Protein AF-A0A239ALA5-F1 (afdb_monomer_lite)

Sequence (152 aa):
MARGGRALLVRRDWDGPHDLEYAVDGVYATGFSVTTPGERWGRHPDALDSYTQGLRFDLMDSSWESDPDLTPGWMEYTAWEEARMESGRDYGEEDDALPPEGNDCMRLAYSGYDPPRATCITSALTLVGRVTGREFDREWMNGIHPRYVLPG

Secondary structure (DSSP, 8-state):
---S-EEEEEEE-SS-EEEEEEEETTEEEEEEESS-TT-EEES-TTTTHHHHTT----TT-GGGGG-TTSPTTHHHHHHHHHHHHHHTPPTT-TT-PPPTTHHHHHHHHHTT--HHHHHHHHHHHHHHHHHHT----HHHHTS-PPPPPPP-

Organism: NCBI:txid106412

pLDDT: mean 82.21, std 11.51, range [41.28, 94.56]

Foldseek 3Di:
DDQFDKDWDFDADPVGGFKIWIDHRNHTAKMAGLQGRVDMDHDHRCPLVVLLPPAARHLPDPCLVVPPPPDPCLVVLVVLVVVCVVVVHDPPDPPSDADVCNVVNVVCVVVVDDRSRVSSVVRSQSSVCVVVVHHDPPCVVPDDDDDDDDDD

Structure (mmCIF, N/CA/C/O backbone):
data_AF-A0A239ALA5-F1
#
_entry.id   AF-A0A239ALA5-F1
#
loop_
_atom_site.group_PDB
_atom_site.id
_atom_site.type_symbol
_atom_site.label_atom_id
_atom_site.label_alt_id
_atom_site.label_comp_id
_atom_site.label_asym_id
_atom_site.label_entity_id
_atom_site.label_seq_id
_atom_site.pdbx_PDB_ins_code
_atom_site.Cartn_x
_atom_site.Cartn_y
_atom_site.Cartn_z
_atom_site.occupancy
_atom_site.B_iso_or_equiv
_atom_site.auth_seq_id
_atom_site.auth_comp_id
_atom_site.auth_asym_id
_atom_site.auth_atom_id
_atom_site.pdbx_PDB_model_num
ATOM 1 N N . MET A 1 1 ? -10.503 -8.274 31.286 1.00 43.94 1 MET A N 1
ATOM 2 C CA . MET A 1 1 ? -11.052 -7.828 29.987 1.00 43.94 1 MET A CA 1
ATOM 3 C C . MET A 1 1 ? -10.654 -6.377 29.795 1.00 43.94 1 MET A C 1
ATOM 5 O O . MET A 1 1 ? -11.098 -5.548 30.578 1.00 43.94 1 MET A O 1
ATOM 9 N N . ALA A 1 2 ? -9.777 -6.075 28.840 1.00 41.28 2 ALA A N 1
ATOM 10 C CA . ALA A 1 2 ? -9.495 -4.689 28.479 1.00 41.28 2 ALA A CA 1
ATOM 11 C C . ALA A 1 2 ? -10.657 -4.188 27.606 1.00 41.28 2 ALA A C 1
ATOM 13 O O . ALA A 1 2 ? -10.783 -4.600 26.458 1.00 41.28 2 ALA A O 1
ATOM 14 N N . ARG A 1 3 ? -11.554 -3.380 28.179 1.00 48.91 3 ARG A N 1
ATOM 15 C CA . ARG A 1 3 ? -12.512 -2.566 27.417 1.00 48.91 3 ARG A CA 1
ATOM 16 C C . ARG A 1 3 ? -11.796 -1.259 27.059 1.00 48.91 3 ARG A C 1
ATOM 18 O O . ARG A 1 3 ? -11.245 -0.630 27.958 1.00 48.91 3 ARG A O 1
ATOM 25 N N . GLY A 1 4 ? -11.761 -0.897 25.781 1.00 60.22 4 GLY A N 1
ATOM 26 C CA . GLY A 1 4 ? -11.169 0.331 25.237 1.00 60.22 4 GLY A CA 1
ATOM 27 C C . GLY A 1 4 ? -10.145 0.135 24.109 1.00 60.22 4 GLY A C 1
ATOM 28 O O . GLY A 1 4 ? -9.512 1.106 23.700 1.00 60.22 4 GLY A O 1
ATOM 29 N N . GLY A 1 5 ? -9.918 -1.094 23.632 1.00 80.62 5 GLY A N 1
ATOM 30 C CA . GLY A 1 5 ? -8.838 -1.404 22.688 1.00 80.62 5 GLY A CA 1
ATOM 31 C C . GLY A 1 5 ? -9.279 -1.380 21.224 1.00 80.62 5 GLY A C 1
ATOM 32 O O . GLY A 1 5 ? -10.299 -1.969 20.877 1.00 80.62 5 GLY A O 1
ATOM 33 N N . ARG A 1 6 ? -8.477 -0.754 20.357 1.00 86.12 6 ARG A N 1
ATOM 34 C CA . ARG A 1 6 ? -8.560 -0.887 18.894 1.00 86.12 6 ARG A CA 1
ATOM 35 C C . ARG A 1 6 ? -7.415 -1.771 18.417 1.00 86.12 6 ARG A C 1
ATOM 37 O O . ARG A 1 6 ? -6.290 -1.594 18.881 1.00 86.12 6 ARG A O 1
ATOM 44 N N . ALA A 1 7 ? -7.689 -2.689 17.501 1.00 86.00 7 ALA A N 1
ATOM 45 C CA . ALA A 1 7 ? -6.674 -3.533 16.883 1.00 86.00 7 ALA A CA 1
ATOM 46 C C . ALA A 1 7 ? -6.818 -3.499 15.363 1.00 86.00 7 ALA A C 1
ATOM 48 O O . ALA A 1 7 ? -7.935 -3.517 14.847 1.00 86.00 7 ALA A O 1
ATOM 49 N N . LEU A 1 8 ? -5.679 -3.456 14.676 1.00 88.38 8 LEU A N 1
ATOM 50 C CA . LEU A 1 8 ? -5.575 -3.598 13.232 1.00 88.38 8 LEU A CA 1
ATOM 51 C C . LEU A 1 8 ? -4.645 -4.762 12.913 1.00 88.38 8 LEU A C 1
ATOM 53 O O . LEU A 1 8 ? -3.612 -4.928 13.562 1.00 88.38 8 LEU A O 1
ATOM 57 N N . LEU A 1 9 ? -5.009 -5.532 11.900 1.00 85.94 9 LEU A N 1
ATOM 58 C CA . LEU A 1 9 ? -4.190 -6.584 11.319 1.00 85.94 9 LEU A CA 1
ATOM 59 C C . LEU A 1 9 ? -4.027 -6.277 9.834 1.00 85.94 9 LEU A C 1
ATOM 61 O O . LEU A 1 9 ? -5.014 -6.006 9.159 1.00 85.94 9 LEU A O 1
ATOM 65 N N . VAL A 1 10 ? -2.795 -6.344 9.335 1.00 84.12 10 VAL A N 1
ATOM 66 C CA . VAL A 1 10 ? -2.513 -6.371 7.896 1.00 84.12 10 VAL A CA 1
ATOM 67 C C . VAL A 1 10 ? -1.979 -7.761 7.586 1.00 84.12 10 VAL A C 1
ATOM 69 O O . VAL A 1 10 ? -0.896 -8.126 8.050 1.00 84.12 10 VAL A O 1
ATOM 72 N N . ARG A 1 11 ? -2.752 -8.562 6.851 1.00 79.44 11 ARG A N 1
ATOM 73 C CA . ARG A 1 11 ? -2.341 -9.901 6.434 1.00 79.44 11 ARG A CA 1
ATOM 74 C C . ARG A 1 11 ? -1.582 -9.815 5.118 1.00 79.44 11 ARG A C 1
ATOM 76 O O . ARG A 1 11 ? -2.075 -9.281 4.127 1.00 79.44 11 ARG A O 1
ATOM 83 N N . ARG A 1 12 ? -0.394 -10.409 5.116 1.00 68.19 12 ARG A N 1
ATOM 84 C CA . ARG A 1 12 ? 0.363 -10.723 3.910 1.00 68.19 12 ARG A CA 1
ATOM 85 C C . ARG A 1 12 ? 0.539 -12.229 3.850 1.00 68.19 12 ARG A C 1
ATOM 87 O O . ARG A 1 12 ? 0.993 -12.825 4.825 1.00 68.19 12 ARG A O 1
ATOM 94 N N . ASP A 1 13 ? 0.177 -12.822 2.731 1.00 65.81 13 ASP A N 1
ATOM 95 C CA . ASP A 1 13 ? 0.463 -14.214 2.422 1.00 65.81 13 ASP A CA 1
ATOM 96 C C . ASP A 1 13 ? 1.406 -14.288 1.209 1.00 65.81 13 ASP A C 1
ATOM 98 O O . ASP A 1 13 ? 2.024 -13.293 0.813 1.00 65.81 13 ASP A O 1
ATOM 102 N N . TRP A 1 14 ? 1.626 -15.503 0.715 1.00 55.31 14 TRP A N 1
ATOM 103 C CA . TRP A 1 14 ? 2.572 -15.783 -0.361 1.00 55.31 14 TRP A CA 1
ATOM 104 C C . TRP A 1 14 ? 2.124 -15.233 -1.727 1.00 55.31 14 TRP A C 1
ATOM 106 O O . TRP A 1 14 ? 2.992 -14.951 -2.552 1.00 55.31 14 TRP A O 1
ATOM 116 N N . ASP A 1 15 ? 0.819 -15.011 -1.930 1.00 60.25 15 ASP A N 1
ATOM 117 C CA . ASP A 1 15 ? 0.244 -14.474 -3.171 1.00 60.25 15 ASP A CA 1
ATOM 118 C C . ASP A 1 15 ? 0.153 -12.936 -3.149 1.00 60.25 15 ASP A C 1
ATOM 120 O O . ASP A 1 15 ? 0.136 -12.285 -4.200 1.00 60.25 15 ASP A O 1
ATOM 124 N N . GLY A 1 16 ? 0.194 -12.319 -1.963 1.00 59.53 16 GLY A N 1
ATOM 125 C CA . GLY A 1 16 ? 0.291 -10.870 -1.832 1.00 59.53 16 GLY A CA 1
ATOM 126 C C . GLY A 1 16 ? -0.162 -10.325 -0.478 1.00 59.53 16 GLY A C 1
ATOM 127 O O . GLY A 1 16 ? -0.399 -11.057 0.482 1.00 59.53 16 GLY A O 1
ATOM 128 N N . PRO A 1 17 ? -0.233 -8.995 -0.331 1.00 61.50 17 PRO A N 1
ATOM 129 C CA . PRO A 1 17 ? -0.957 -8.381 0.773 1.00 61.50 17 PRO A CA 1
ATOM 130 C C . PRO A 1 17 ? -2.462 -8.543 0.503 1.00 61.50 17 PRO A C 1
ATOM 132 O O . PRO A 1 17 ? -2.954 -8.073 -0.520 1.00 61.50 17 PRO A O 1
ATOM 135 N N . HIS A 1 18 ? -3.182 -9.234 1.387 1.00 71.56 18 HIS A N 1
ATOM 136 C CA . HIS A 1 18 ? -4.591 -9.557 1.147 1.00 71.56 18 HIS A CA 1
ATOM 137 C C . HIS A 1 18 ? -5.515 -8.647 1.935 1.00 71.56 18 HIS A C 1
ATOM 139 O O . HIS A 1 18 ? -6.202 -7.835 1.328 1.00 71.56 18 HIS A O 1
ATOM 145 N N . ASP A 1 19 ? -5.483 -8.704 3.265 1.00 86.56 19 ASP A N 1
ATOM 146 C CA . ASP A 1 19 ? -6.595 -8.187 4.061 1.00 86.56 19 ASP A CA 1
ATOM 147 C C . ASP A 1 19 ? -6.119 -7.209 5.134 1.00 86.56 19 ASP A C 1
ATOM 149 O O . ASP A 1 19 ? -5.143 -7.467 5.847 1.00 86.56 19 ASP A O 1
ATOM 153 N N . LEU A 1 20 ? -6.840 -6.100 5.279 1.00 88.81 20 LEU A N 1
ATOM 154 C CA . LEU A 1 20 ? -6.773 -5.238 6.449 1.00 88.81 20 LEU A CA 1
ATOM 155 C C . LEU A 1 20 ? -8.015 -5.480 7.294 1.00 88.81 20 LEU A C 1
ATOM 157 O O . LEU A 1 20 ? -9.128 -5.285 6.820 1.00 88.81 20 LEU A O 1
ATOM 161 N N . GLU A 1 21 ? -7.829 -5.878 8.548 1.00 92.25 21 GLU A N 1
ATOM 162 C CA . GLU A 1 21 ? -8.912 -6.175 9.485 1.00 92.25 21 GLU A CA 1
ATOM 163 C C . GLU A 1 21 ? -8.857 -5.249 10.696 1.00 92.25 21 GLU A C 1
ATOM 165 O O . GLU A 1 21 ? -7.782 -4.927 11.204 1.00 92.25 21 GLU A O 1
ATOM 170 N N . TYR A 1 22 ? -10.026 -4.854 11.194 1.00 92.31 22 TYR A N 1
ATOM 171 C CA . TYR A 1 22 ? -10.199 -3.918 12.294 1.00 92.31 22 TYR A CA 1
ATOM 172 C C . TYR A 1 22 ? -11.152 -4.467 13.352 1.00 92.31 22 TYR A C 1
ATOM 174 O O . TYR A 1 22 ? -12.280 -4.874 13.059 1.00 92.31 22 TYR A O 1
ATOM 182 N N . ALA A 1 23 ? -10.713 -4.422 14.608 1.00 92.06 23 ALA A N 1
ATOM 183 C CA . ALA A 1 23 ? -11.508 -4.805 15.765 1.00 92.06 23 ALA A CA 1
ATOM 184 C C . ALA A 1 23 ? -11.560 -3.685 16.810 1.00 92.06 23 ALA A C 1
ATOM 186 O O . ALA A 1 23 ? -10.569 -2.994 17.064 1.00 92.06 23 ALA A O 1
ATOM 187 N N . VAL A 1 24 ? -12.716 -3.547 17.458 1.00 90.06 24 VAL A N 1
ATOM 188 C CA . VAL A 1 24 ? -12.971 -2.593 18.546 1.00 90.06 24 VAL A CA 1
ATOM 189 C C . VAL A 1 24 ? -13.497 -3.365 19.743 1.00 90.06 24 VAL A C 1
ATOM 191 O O . VAL A 1 24 ? -14.426 -4.159 19.614 1.00 90.06 24 VAL A O 1
ATOM 194 N N . ASP A 1 25 ? -12.883 -3.172 20.908 1.00 88.50 25 ASP A N 1
ATOM 195 C CA . ASP A 1 25 ? -13.259 -3.843 22.158 1.00 88.50 25 ASP A CA 1
ATOM 196 C C . ASP A 1 25 ? -13.290 -5.378 22.049 1.00 88.50 25 ASP A C 1
ATOM 198 O O . ASP A 1 25 ? -14.112 -6.057 22.664 1.00 88.50 25 ASP A O 1
ATOM 202 N N . GLY A 1 26 ? -12.368 -5.930 21.251 1.00 85.00 26 GLY A N 1
ATOM 203 C CA . GLY A 1 26 ? -12.261 -7.367 20.987 1.00 85.00 26 GLY A CA 1
ATOM 204 C C . GLY A 1 26 ? -13.314 -7.910 20.018 1.00 85.00 26 GLY A C 1
ATOM 205 O O . GLY A 1 26 ? -13.402 -9.122 19.838 1.00 85.00 26 GLY A O 1
ATOM 206 N N . VAL A 1 27 ? -14.108 -7.039 19.392 1.00 89.00 27 VAL A N 1
ATOM 207 C CA . VAL A 1 27 ? -15.125 -7.407 18.407 1.00 89.00 27 VAL A CA 1
ATOM 208 C C . VAL A 1 27 ? -14.653 -7.012 17.016 1.00 89.00 27 VAL A C 1
ATOM 210 O O . VAL A 1 27 ? -14.341 -5.850 16.765 1.00 89.00 27 VAL A O 1
ATOM 213 N N . TYR A 1 28 ? -14.640 -7.985 16.108 1.00 91.44 28 TYR A N 1
ATOM 214 C CA . TYR A 1 28 ? -14.395 -7.760 14.687 1.00 91.44 28 TYR A CA 1
ATOM 215 C C . TYR A 1 28 ? -15.428 -6.779 14.106 1.00 91.44 28 TYR A C 1
ATOM 217 O O . TYR A 1 28 ? -16.633 -7.054 14.128 1.00 91.44 28 TYR A O 1
ATOM 225 N N . ALA A 1 29 ? -14.960 -5.629 13.620 1.00 93.25 29 ALA A N 1
ATOM 226 C CA . ALA A 1 29 ? -15.797 -4.538 13.133 1.00 93.25 29 ALA A CA 1
ATOM 227 C C . ALA A 1 29 ? -15.873 -4.527 11.603 1.00 93.25 29 ALA A C 1
ATOM 229 O O . ALA A 1 29 ? -16.976 -4.592 11.056 1.00 93.25 29 ALA A O 1
ATOM 230 N N . THR A 1 30 ? -14.722 -4.477 10.927 1.00 94.56 30 THR A N 1
ATOM 231 C CA . THR A 1 30 ? -14.632 -4.423 9.462 1.00 94.56 30 THR A CA 1
ATOM 232 C C . THR A 1 30 ? -13.315 -4.982 8.951 1.00 94.56 30 THR A C 1
ATOM 234 O O . THR A 1 30 ? -12.344 -5.068 9.701 1.00 94.56 30 THR A O 1
ATOM 237 N N . GLY A 1 31 ? -13.284 -5.302 7.668 1.00 91.81 31 GLY A N 1
ATOM 238 C CA . GLY A 1 31 ? -12.087 -5.624 6.927 1.00 91.81 31 GLY A CA 1
ATOM 239 C C . GLY A 1 31 ? -12.315 -5.433 5.437 1.00 91.81 31 GLY A C 1
ATOM 240 O O . GLY A 1 31 ? -13.460 -5.411 4.973 1.00 91.81 31 GLY A O 1
ATOM 241 N N . PHE A 1 32 ? -11.228 -5.215 4.710 1.00 90.75 32 PHE A N 1
ATOM 242 C CA . PHE A 1 32 ? -11.248 -5.042 3.263 1.00 90.75 32 PHE A CA 1
ATOM 243 C C . PHE A 1 32 ? -9.933 -5.498 2.639 1.00 90.75 32 PHE A C 1
ATOM 245 O O . PHE A 1 32 ? -8.899 -5.547 3.317 1.00 90.75 32 PHE A O 1
ATOM 252 N N . SER A 1 33 ? -9.972 -5.807 1.343 1.00 87.38 33 SER A N 1
ATOM 253 C CA . SER A 1 33 ? -8.759 -6.166 0.623 1.00 87.38 33 SER A CA 1
ATOM 254 C C . SER A 1 33 ? -7.907 -4.928 0.348 1.00 87.38 33 SER A C 1
ATOM 256 O O . SER A 1 33 ? -8.384 -3.955 -0.236 1.00 87.38 33 SER A O 1
ATOM 258 N N . VAL A 1 34 ? -6.628 -4.960 0.725 1.00 85.38 34 VAL A N 1
ATOM 259 C CA . VAL A 1 34 ? -5.707 -3.823 0.523 1.00 85.38 34 VAL A CA 1
ATOM 260 C C . VAL A 1 34 ? -5.319 -3.598 -0.937 1.00 85.38 34 VAL A C 1
ATOM 262 O O . VAL A 1 34 ? -4.641 -2.619 -1.220 1.00 85.38 34 VAL A O 1
ATOM 265 N N . THR A 1 35 ? -5.739 -4.491 -1.830 1.00 83.88 35 THR A N 1
ATOM 266 C CA . THR A 1 35 ? -5.538 -4.425 -3.283 1.00 83.88 35 THR A CA 1
ATOM 267 C C . THR A 1 35 ? -6.851 -4.280 -4.060 1.00 83.88 35 THR A C 1
ATOM 269 O O . THR A 1 35 ? -6.827 -3.955 -5.245 1.00 83.88 35 THR A O 1
ATOM 272 N N . THR A 1 36 ? -7.994 -4.525 -3.400 1.00 81.19 36 THR A N 1
ATOM 273 C CA . THR A 1 36 ? -9.353 -4.431 -3.961 1.00 81.19 36 THR A CA 1
ATOM 274 C C . THR A 1 36 ? -10.315 -3.838 -2.911 1.00 81.19 36 THR A C 1
ATOM 276 O O . THR A 1 36 ? -11.128 -4.547 -2.315 1.00 81.19 36 THR A O 1
ATOM 279 N N . PRO A 1 37 ? -10.266 -2.519 -2.640 1.00 74.75 37 PRO A N 1
ATOM 280 C CA . PRO A 1 37 ? -10.924 -1.900 -1.479 1.00 74.75 37 PRO A CA 1
ATOM 281 C C . PRO A 1 37 ? -12.457 -1.847 -1.569 1.00 74.75 37 PRO A C 1
ATOM 283 O O . PRO A 1 37 ? -13.125 -1.504 -0.586 1.00 74.75 37 PRO A O 1
ATOM 286 N N . GLY A 1 38 ? -13.014 -2.146 -2.747 1.00 80.31 38 GLY A N 1
ATOM 287 C CA . GLY A 1 38 ? -14.453 -2.296 -2.958 1.00 80.31 38 GLY A CA 1
ATOM 288 C C . GLY A 1 38 ? -15.027 -3.549 -2.291 1.00 80.31 38 GLY A C 1
ATOM 289 O O . GLY A 1 38 ? -16.210 -3.575 -1.956 1.00 80.31 38 GLY A O 1
ATOM 290 N N . GLU A 1 39 ? -14.196 -4.562 -2.037 1.00 83.50 39 GLU A N 1
ATOM 291 C CA . GLU A 1 39 ? -14.593 -5.769 -1.319 1.00 83.50 39 GLU A CA 1
ATOM 292 C C . GLU A 1 39 ? -14.415 -5.562 0.186 1.00 83.50 39 GLU A C 1
ATOM 294 O O . GLU A 1 39 ? -13.297 -5.504 0.701 1.00 83.50 39 GLU A O 1
ATOM 299 N N . ARG A 1 40 ? -15.540 -5.426 0.900 1.00 89.81 40 ARG A N 1
ATOM 300 C CA . ARG A 1 40 ? -15.575 -5.157 2.344 1.00 89.81 40 ARG A CA 1
ATOM 301 C C . ARG A 1 40 ? -16.464 -6.139 3.082 1.00 89.81 40 ARG A C 1
ATOM 303 O O . ARG A 1 40 ? -17.512 -6.542 2.579 1.00 89.81 40 ARG A O 1
ATOM 310 N N . TRP A 1 41 ? -16.087 -6.474 4.309 1.00 91.44 41 TRP A N 1
ATOM 311 C CA . TRP A 1 41 ? -16.833 -7.408 5.146 1.00 91.44 41 TRP A CA 1
ATOM 312 C C . TRP A 1 41 ? -16.804 -7.017 6.624 1.00 91.44 41 TRP A C 1
ATOM 314 O O . TRP A 1 41 ? -15.908 -6.326 7.095 1.00 91.44 41 TRP A O 1
ATOM 324 N N . GLY A 1 42 ? -17.788 -7.497 7.386 1.00 92.56 42 GLY A N 1
ATOM 325 C CA . GLY A 1 42 ? -17.934 -7.220 8.817 1.00 92.56 42 GLY A CA 1
ATOM 326 C C . GLY A 1 42 ? -19.229 -6.505 9.172 1.00 92.56 42 GLY A C 1
ATOM 327 O O . GLY A 1 42 ? -20.111 -6.321 8.339 1.00 92.56 42 GLY A O 1
ATOM 328 N N . ARG A 1 43 ? -19.372 -6.161 10.455 1.00 92.00 43 ARG A N 1
ATOM 329 C CA . ARG A 1 43 ? -20.601 -5.560 11.001 1.00 92.00 43 ARG A CA 1
ATOM 330 C C . ARG A 1 43 ? -20.720 -4.066 10.703 1.00 92.00 43 ARG A C 1
ATOM 332 O O . ARG A 1 43 ? -21.833 -3.552 10.697 1.00 92.00 43 ARG A O 1
ATOM 339 N N . HIS A 1 44 ? -19.593 -3.396 10.479 1.00 93.88 44 HIS A N 1
ATOM 340 C CA . HIS A 1 44 ? -19.505 -1.957 10.230 1.00 93.88 44 HIS A CA 1
ATOM 341 C C . HIS A 1 44 ? -18.553 -1.682 9.053 1.00 93.88 44 HIS A C 1
ATOM 343 O O . HIS A 1 44 ? -17.448 -1.193 9.281 1.00 93.88 44 HIS A O 1
ATOM 349 N N . PRO A 1 45 ? -18.923 -2.048 7.808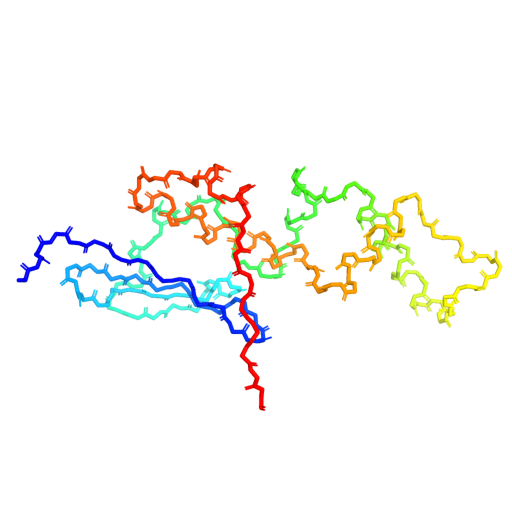 1.00 92.50 45 PRO A N 1
ATOM 350 C CA . PRO A 1 45 ? -18.029 -2.014 6.638 1.00 92.50 45 PRO A CA 1
ATOM 351 C C . PRO A 1 45 ? -17.395 -0.636 6.351 1.00 92.50 45 PRO A C 1
ATOM 353 O O . PRO A 1 45 ? -16.321 -0.551 5.756 1.00 92.50 45 PRO A O 1
ATOM 356 N N . ASP A 1 46 ? -18.035 0.428 6.820 1.00 92.69 46 ASP A N 1
ATOM 357 C CA . ASP A 1 46 ? -17.683 1.845 6.704 1.00 92.69 46 ASP A CA 1
ATOM 358 C C . ASP A 1 46 ? -16.818 2.379 7.865 1.00 92.69 46 ASP A C 1
ATOM 360 O O . ASP A 1 46 ? -16.377 3.528 7.847 1.00 92.69 46 ASP A O 1
ATOM 364 N N . ALA A 1 47 ? -16.520 1.562 8.882 1.00 92.94 47 ALA A N 1
ATOM 365 C CA . ALA A 1 47 ? -15.845 2.008 10.108 1.00 92.94 47 ALA A CA 1
ATOM 366 C C . ALA A 1 47 ? -14.442 2.614 9.896 1.00 92.94 47 ALA A C 1
ATOM 368 O O . ALA A 1 47 ? -13.918 3.268 10.801 1.00 92.94 47 ALA A O 1
ATOM 369 N N . LEU A 1 48 ? -13.826 2.388 8.732 1.00 92.44 48 LEU A N 1
ATOM 370 C CA . LEU A 1 48 ? -12.505 2.912 8.381 1.00 92.44 48 LEU A CA 1
ATOM 371 C C . LEU A 1 48 ? -12.537 4.069 7.372 1.00 92.44 48 LEU A C 1
ATOM 373 O O . LEU A 1 48 ? -11.480 4.625 7.082 1.00 92.44 48 LEU A O 1
ATOM 377 N N . ASP A 1 49 ? -13.702 4.486 6.872 1.00 92.62 49 ASP A N 1
ATOM 378 C CA . ASP A 1 49 ? -13.796 5.413 5.734 1.00 92.62 49 ASP A CA 1
ATOM 379 C C . ASP A 1 49 ? -13.095 6.748 5.992 1.00 92.62 49 ASP A C 1
ATOM 381 O O . ASP A 1 49 ? -12.290 7.208 5.177 1.00 92.62 49 ASP A O 1
ATOM 385 N N . SER A 1 50 ? -13.299 7.323 7.179 1.00 92.12 50 SER A N 1
ATOM 386 C CA . SER A 1 50 ? -12.638 8.567 7.592 1.00 92.12 50 SER A CA 1
ATOM 387 C C . SER A 1 50 ? -11.111 8.447 7.644 1.00 92.12 50 SER A C 1
ATOM 389 O O . SER A 1 50 ? -10.404 9.420 7.391 1.00 92.12 50 SER A O 1
ATOM 391 N N . TYR A 1 51 ? -10.586 7.252 7.924 1.00 91.38 51 TYR A N 1
ATOM 392 C CA . TYR A 1 51 ? -9.151 6.978 7.952 1.00 91.38 51 TYR A CA 1
ATOM 393 C C . TYR A 1 51 ? -8.579 6.685 6.562 1.00 91.38 51 TYR A C 1
ATOM 395 O O . TYR A 1 51 ? -7.384 6.892 6.353 1.00 91.38 51 TYR A O 1
ATOM 403 N N . THR A 1 52 ? -9.409 6.256 5.607 1.00 91.69 52 THR A N 1
ATOM 404 C CA . THR A 1 52 ? -8.994 5.927 4.230 1.00 91.69 52 THR A CA 1
ATOM 405 C C . THR A 1 52 ? -8.878 7.129 3.296 1.00 91.69 52 THR A C 1
ATOM 407 O O . THR A 1 52 ? -8.351 6.995 2.196 1.00 91.69 52 THR A O 1
ATOM 410 N N . GLN A 1 53 ? -9.326 8.317 3.705 1.00 90.88 53 GLN A N 1
ATOM 411 C CA . GLN A 1 53 ? -9.362 9.481 2.819 1.00 90.88 53 GLN A CA 1
ATOM 412 C C . GLN A 1 53 ? -7.976 9.817 2.231 1.00 90.88 53 GLN A C 1
ATOM 414 O O . GLN A 1 53 ? -7.016 10.066 2.968 1.00 90.88 53 GLN A O 1
ATOM 419 N N . GLY A 1 54 ? -7.880 9.835 0.899 1.00 89.06 54 GLY A N 1
ATOM 420 C CA . GLY A 1 54 ? -6.642 10.123 0.164 1.00 89.06 54 GLY A CA 1
ATOM 421 C C . GLY A 1 54 ? -5.612 8.986 0.146 1.00 89.06 54 GLY A C 1
ATOM 422 O O . GLY A 1 54 ? -4.491 9.214 -0.294 1.00 89.06 54 GLY A O 1
ATOM 423 N N . LEU A 1 55 ? -5.963 7.794 0.636 1.00 90.56 55 LEU A N 1
ATOM 424 C CA . LEU A 1 55 ? -5.137 6.590 0.535 1.00 90.56 55 LEU A CA 1
ATOM 425 C C . LEU A 1 55 ? -5.499 5.790 -0.722 1.00 90.56 55 LEU A C 1
ATOM 427 O O . LEU A 1 55 ? -6.620 5.887 -1.223 1.00 90.56 55 LEU A O 1
ATOM 431 N N . ARG A 1 56 ? -4.549 4.996 -1.216 1.00 89.69 56 ARG A N 1
ATOM 432 C CA . ARG A 1 56 ? -4.633 4.259 -2.483 1.00 89.69 56 ARG A CA 1
ATOM 433 C C . ARG A 1 56 ? -4.526 2.763 -2.212 1.00 89.69 56 ARG A C 1
ATOM 435 O O . ARG A 1 56 ? -3.523 2.312 -1.672 1.00 89.69 56 ARG A O 1
ATOM 442 N N . PHE A 1 57 ? -5.565 2.016 -2.559 1.00 87.88 57 PHE A N 1
ATOM 443 C CA . PHE A 1 57 ? -5.663 0.575 -2.296 1.00 87.88 57 PHE A CA 1
ATOM 444 C C . PHE A 1 57 ? -6.027 -0.234 -3.544 1.00 87.88 57 PHE A C 1
ATOM 446 O O . PHE A 1 57 ? -6.166 -1.444 -3.459 1.00 87.88 57 PHE A O 1
ATOM 453 N N . ASP A 1 58 ? -6.251 0.419 -4.681 1.00 86.06 58 ASP A N 1
ATOM 454 C CA . ASP A 1 58 ? -6.647 -0.248 -5.918 1.00 86.06 58 ASP A CA 1
ATOM 455 C C . ASP A 1 58 ? -5.399 -0.546 -6.755 1.00 86.06 58 ASP A C 1
ATOM 457 O O . ASP A 1 58 ? -4.676 0.375 -7.130 1.00 86.06 58 ASP A O 1
ATOM 461 N N . LEU A 1 59 ? -5.136 -1.824 -7.046 1.00 83.38 59 LEU A N 1
ATOM 462 C CA . LEU A 1 59 ? -4.012 -2.221 -7.905 1.00 83.38 59 LEU A CA 1
ATOM 463 C C . LEU A 1 59 ? -4.144 -1.716 -9.343 1.00 83.38 59 LEU A C 1
ATOM 465 O O . LEU A 1 59 ? -3.140 -1.625 -10.043 1.00 83.38 59 LEU A O 1
ATOM 469 N N . MET A 1 60 ? -5.365 -1.423 -9.790 1.00 84.00 60 MET A N 1
ATOM 470 C CA . MET A 1 60 ? -5.630 -0.918 -11.136 1.00 84.00 60 MET A CA 1
ATOM 471 C C . MET A 1 60 ? -5.473 0.604 -11.226 1.00 84.00 60 MET A C 1
ATOM 473 O O . MET A 1 60 ? -5.558 1.164 -12.318 1.00 84.00 60 MET A O 1
ATOM 477 N N . ASP A 1 61 ? -5.261 1.287 -10.098 1.00 84.19 61 ASP A N 1
ATOM 478 C CA . ASP A 1 61 ? -5.029 2.726 -10.071 1.00 84.19 61 ASP A CA 1
ATOM 479 C C . ASP A 1 61 ? -3.606 3.040 -10.542 1.00 84.19 61 ASP A C 1
ATOM 481 O O . ASP A 1 61 ? -2.641 2.701 -9.866 1.00 84.19 61 ASP A O 1
ATOM 485 N N . SER A 1 62 ? -3.466 3.739 -11.670 1.00 86.44 62 SER A N 1
ATOM 486 C CA . SER A 1 62 ? -2.172 4.164 -12.221 1.00 86.44 62 SER A CA 1
ATOM 487 C C . SER A 1 62 ? -1.535 5.346 -11.483 1.00 86.44 62 SER A C 1
ATOM 489 O O . SER A 1 62 ? -0.457 5.811 -11.843 1.00 86.44 62 SER A O 1
ATOM 491 N N . SER A 1 63 ? -2.153 5.858 -10.417 1.00 84.12 63 SER A N 1
ATOM 492 C CA . SER A 1 63 ? -1.616 6.993 -9.666 1.00 84.12 63 SER A CA 1
ATOM 493 C C . SER A 1 63 ? -0.268 6.713 -8.980 1.00 84.12 63 SER A C 1
ATOM 495 O O . SER A 1 63 ? 0.407 7.663 -8.571 1.00 84.12 63 SER A O 1
ATOM 497 N N . TRP A 1 64 ? 0.157 5.447 -8.869 1.00 86.56 64 TRP A N 1
ATOM 498 C CA . TRP A 1 64 ? 1.513 5.065 -8.444 1.00 86.56 64 TRP A CA 1
ATOM 499 C C . TRP A 1 64 ? 2.605 5.583 -9.393 1.00 86.56 64 TRP A C 1
ATOM 501 O O . TRP A 1 64 ? 3.727 5.805 -8.952 1.00 86.56 64 TRP A O 1
ATOM 511 N N . GLU A 1 65 ? 2.297 5.845 -10.668 1.00 89.00 65 GLU A N 1
ATOM 512 C CA . GLU A 1 65 ? 3.262 6.401 -11.632 1.00 89.00 65 GLU A CA 1
ATOM 513 C C . GLU A 1 65 ? 3.755 7.794 -11.211 1.00 89.00 65 GLU A C 1
ATOM 515 O O . GLU A 1 65 ? 4.841 8.229 -11.587 1.00 89.00 65 GLU A O 1
ATOM 520 N N . SER A 1 66 ? 2.952 8.499 -10.407 1.00 85.25 66 SER A N 1
ATOM 521 C CA . SER A 1 66 ? 3.286 9.803 -9.840 1.00 85.25 66 SER A CA 1
ATOM 522 C C . SER A 1 66 ? 3.777 9.722 -8.388 1.00 85.25 66 SER A C 1
ATOM 524 O O . SER A 1 66 ? 3.747 10.741 -7.692 1.00 85.25 66 SER A O 1
ATOM 526 N N . ASP A 1 67 ? 4.103 8.533 -7.876 1.00 82.88 67 ASP A N 1
ATOM 527 C CA . ASP A 1 67 ? 4.580 8.355 -6.503 1.00 82.88 67 ASP A CA 1
ATOM 528 C C . ASP A 1 67 ? 5.963 9.024 -6.348 1.00 82.88 67 ASP A C 1
ATOM 530 O O . ASP A 1 67 ? 6.883 8.706 -7.104 1.00 82.88 67 ASP A O 1
ATOM 534 N N . PRO A 1 68 ? 6.139 9.979 -5.412 1.00 80.62 68 PRO A N 1
ATOM 535 C CA . PRO A 1 68 ? 7.425 10.648 -5.215 1.00 80.62 68 PRO A CA 1
ATOM 536 C C . PRO A 1 68 ? 8.535 9.705 -4.732 1.00 80.62 68 PRO A C 1
ATOM 538 O O . PRO A 1 68 ? 9.707 10.041 -4.895 1.00 80.62 68 PRO A O 1
ATOM 541 N N . ASP A 1 69 ? 8.178 8.555 -4.156 1.00 80.06 69 ASP A N 1
ATOM 542 C CA . ASP A 1 69 ? 9.122 7.533 -3.704 1.00 80.06 69 ASP A CA 1
ATOM 543 C C . ASP A 1 69 ? 9.393 6.473 -4.793 1.00 80.06 69 ASP A C 1
ATOM 545 O O . ASP A 1 69 ? 10.131 5.510 -4.554 1.00 80.06 69 ASP A O 1
ATOM 549 N N . LEU A 1 70 ? 8.823 6.630 -5.998 1.00 86.12 70 LEU A N 1
ATOM 550 C CA . LEU A 1 70 ? 9.116 5.760 -7.133 1.00 86.12 70 LEU A CA 1
ATOM 551 C C . LEU A 1 70 ? 10.606 5.843 -7.482 1.00 86.12 70 LEU A C 1
ATOM 553 O O . LEU A 1 70 ? 11.207 6.919 -7.519 1.00 86.12 70 LEU A O 1
ATOM 557 N N . THR A 1 71 ? 11.210 4.686 -7.758 1.00 86.38 71 THR A N 1
ATOM 558 C CA . THR A 1 71 ? 12.634 4.629 -8.106 1.00 86.38 71 THR A CA 1
ATOM 559 C C . THR A 1 71 ? 12.894 5.476 -9.361 1.00 86.38 71 THR A C 1
ATOM 561 O O . THR A 1 71 ? 12.188 5.301 -10.361 1.00 86.38 71 THR A O 1
ATOM 564 N N . PRO A 1 72 ? 13.889 6.384 -9.349 1.00 87.19 72 PRO A N 1
ATOM 565 C CA . PRO A 1 72 ? 14.272 7.126 -10.545 1.00 87.19 72 PRO A CA 1
ATOM 566 C C . PRO A 1 72 ? 14.567 6.171 -11.706 1.00 87.19 72 PRO A C 1
ATOM 568 O O . PRO A 1 72 ? 15.212 5.145 -11.511 1.00 87.19 72 PRO A O 1
ATOM 571 N N . GLY A 1 73 ? 14.058 6.482 -12.897 1.00 89.56 73 GLY A N 1
ATOM 572 C CA . GLY A 1 73 ? 14.220 5.624 -14.075 1.00 89.56 73 GLY A CA 1
ATOM 573 C C . GLY A 1 73 ? 13.237 4.449 -14.162 1.00 89.56 73 GLY A C 1
ATOM 574 O O . GLY A 1 73 ? 13.196 3.797 -15.199 1.00 89.56 73 GLY A O 1
ATOM 575 N N . TRP A 1 74 ? 12.378 4.197 -13.161 1.00 92.56 74 TRP A N 1
ATOM 576 C CA . TRP A 1 74 ? 11.424 3.073 -13.212 1.00 92.56 74 TRP A CA 1
ATOM 577 C C . TRP A 1 74 ? 10.451 3.155 -14.396 1.00 92.56 74 TRP A C 1
ATOM 579 O O . TRP A 1 74 ? 10.196 2.157 -15.069 1.00 92.56 74 TRP A O 1
ATOM 589 N N . MET A 1 75 ? 9.930 4.351 -14.686 1.00 93.19 75 MET A N 1
ATOM 590 C CA . MET A 1 75 ? 9.037 4.559 -15.834 1.00 93.19 75 MET A CA 1
ATOM 591 C C . MET A 1 75 ? 9.763 4.363 -17.168 1.00 93.19 75 MET A C 1
ATOM 593 O O . MET A 1 75 ? 9.196 3.807 -18.103 1.00 93.19 75 MET A O 1
ATOM 597 N N . GLU A 1 76 ? 11.031 4.775 -17.247 1.00 92.62 76 GLU A N 1
ATOM 598 C CA . GLU A 1 76 ? 11.867 4.562 -18.431 1.00 92.62 76 GLU A CA 1
ATOM 599 C C . GLU A 1 76 ? 12.186 3.073 -18.620 1.00 92.62 76 GLU A C 1
ATOM 601 O O . GLU A 1 76 ? 12.058 2.554 -19.726 1.00 92.62 76 GLU A O 1
ATOM 606 N N . TYR A 1 77 ? 12.508 2.363 -17.534 1.00 91.62 77 TYR A N 1
ATOM 607 C CA . TYR A 1 77 ? 12.677 0.910 -17.521 1.00 91.62 77 TYR A CA 1
ATOM 608 C C . TYR A 1 77 ? 11.409 0.176 -17.967 1.00 91.62 77 TYR A C 1
ATOM 610 O O . TYR A 1 77 ? 11.503 -0.728 -18.789 1.00 91.62 77 TYR A O 1
ATOM 618 N N . THR A 1 78 ? 10.235 0.580 -17.473 1.00 91.00 78 THR A N 1
ATOM 619 C CA . THR A 1 78 ? 8.949 -0.039 -17.842 1.00 91.00 78 THR A CA 1
ATOM 620 C C . THR A 1 78 ? 8.680 0.129 -19.338 1.00 91.00 78 THR A C 1
ATOM 622 O O . THR A 1 78 ? 8.430 -0.849 -20.034 1.00 91.00 78 THR A O 1
ATOM 625 N N . ALA A 1 79 ? 8.832 1.351 -19.862 1.00 91.94 79 ALA A N 1
ATOM 626 C CA . ALA A 1 79 ? 8.664 1.620 -21.289 1.00 91.94 79 ALA A CA 1
ATOM 627 C C . ALA A 1 79 ? 9.676 0.848 -22.158 1.00 91.94 79 ALA A C 1
ATOM 629 O O . ALA A 1 79 ? 9.335 0.360 -23.236 1.00 91.94 79 ALA A O 1
ATOM 630 N N . TRP A 1 80 ? 10.922 0.719 -21.690 1.00 91.38 80 TRP A N 1
ATOM 631 C CA . TRP A 1 80 ? 11.948 -0.087 -22.350 1.00 91.38 80 TRP A CA 1
ATOM 632 C C . TRP A 1 80 ? 11.586 -1.579 -22.356 1.00 91.38 80 TRP A C 1
ATOM 634 O O . TRP A 1 80 ? 11.692 -2.232 -23.393 1.00 91.38 80 TRP A O 1
ATOM 644 N N . GLU A 1 81 ? 11.121 -2.117 -21.228 1.00 89.88 81 GLU A N 1
ATOM 645 C CA . GLU A 1 81 ? 10.753 -3.526 -21.092 1.00 89.88 81 GLU A CA 1
ATOM 646 C C . GLU A 1 81 ? 9.554 -3.886 -21.981 1.00 89.88 81 GLU A C 1
ATOM 648 O O . GLU A 1 81 ? 9.592 -4.907 -22.670 1.00 89.88 81 GLU A O 1
ATOM 653 N N . GLU A 1 82 ? 8.526 -3.035 -22.021 1.00 90.75 82 GLU A N 1
ATOM 654 C CA . GLU A 1 82 ? 7.370 -3.189 -22.910 1.00 90.75 82 GLU A CA 1
ATOM 655 C C . GLU A 1 82 ? 7.803 -3.210 -24.381 1.00 90.75 82 GLU A C 1
ATOM 657 O O . GLU A 1 82 ? 7.488 -4.156 -25.105 1.00 90.75 82 GLU A O 1
ATOM 662 N N . ALA A 1 83 ? 8.611 -2.236 -24.813 1.00 89.81 83 ALA A N 1
ATOM 663 C CA . ALA A 1 83 ? 9.123 -2.183 -26.183 1.00 89.81 83 ALA A CA 1
ATOM 664 C C . ALA A 1 83 ? 9.987 -3.410 -26.536 1.00 89.81 83 ALA A C 1
ATOM 666 O O . ALA A 1 83 ? 9.921 -3.936 -27.656 1.00 89.81 83 ALA A O 1
ATOM 667 N N . ARG A 1 84 ? 10.788 -3.911 -25.587 1.00 89.62 84 ARG A N 1
ATOM 668 C CA . ARG A 1 84 ? 11.574 -5.142 -25.752 1.00 89.62 84 ARG A CA 1
ATOM 669 C C . ARG A 1 84 ? 10.666 -6.367 -25.903 1.00 89.62 84 ARG A C 1
ATOM 671 O O . ARG A 1 84 ? 10.880 -7.173 -26.808 1.00 89.62 84 ARG A O 1
ATOM 678 N N . MET A 1 85 ? 9.632 -6.495 -25.069 1.00 88.00 85 MET A N 1
ATOM 679 C CA . MET A 1 85 ? 8.656 -7.588 -25.157 1.00 88.00 85 MET A CA 1
ATOM 680 C C . MET A 1 85 ? 7.881 -7.568 -26.478 1.00 88.00 85 MET A C 1
ATOM 682 O O . MET A 1 85 ? 7.747 -8.609 -27.120 1.00 88.00 85 MET A O 1
ATOM 686 N N . GLU A 1 86 ? 7.412 -6.400 -26.918 1.00 89.88 86 GLU A N 1
ATOM 687 C CA . GLU A 1 86 ? 6.689 -6.235 -28.185 1.00 89.88 86 GLU A CA 1
ATOM 688 C C . GLU A 1 86 ? 7.561 -6.541 -29.405 1.00 89.88 86 GLU A C 1
ATOM 690 O O . GLU A 1 86 ? 7.094 -7.124 -30.386 1.00 89.88 86 GLU A O 1
ATOM 695 N N . SER A 1 87 ? 8.842 -6.171 -29.347 1.00 86.19 87 SER A N 1
ATOM 696 C CA . SER A 1 87 ? 9.803 -6.464 -30.413 1.00 86.19 87 SER A CA 1
ATOM 697 C C . SER A 1 87 ? 10.292 -7.917 -30.414 1.00 86.19 87 SER A C 1
ATOM 699 O O . SER A 1 87 ? 10.898 -8.343 -31.398 1.00 86.19 87 SER A O 1
ATOM 701 N N . GLY A 1 88 ? 10.011 -8.685 -29.355 1.00 83.56 88 GLY A N 1
ATOM 702 C CA . GLY A 1 88 ? 10.425 -10.081 -29.208 1.00 83.56 88 GLY A CA 1
ATOM 703 C C . GLY A 1 88 ? 11.932 -10.270 -29.023 1.00 83.56 88 GLY A C 1
ATOM 704 O O . GLY A 1 88 ? 12.425 -11.376 -29.244 1.00 83.56 88 GLY A O 1
ATOM 705 N N . ARG A 1 89 ? 12.658 -9.208 -28.655 1.00 79.38 89 ARG A N 1
ATOM 706 C CA . ARG A 1 89 ? 14.112 -9.236 -28.447 1.00 79.38 89 ARG A CA 1
ATOM 707 C C . ARG A 1 89 ? 14.461 -9.916 -27.132 1.00 79.38 89 ARG A C 1
ATOM 709 O O . ARG A 1 89 ? 13.768 -9.732 -26.126 1.00 79.38 89 ARG A O 1
ATOM 716 N N . ASP A 1 90 ? 15.549 -10.678 -27.133 1.00 78.12 90 ASP A N 1
ATOM 717 C CA . ASP A 1 90 ? 16.092 -11.258 -25.905 1.00 78.12 90 ASP A CA 1
ATOM 718 C C . ASP A 1 90 ? 17.070 -10.294 -25.219 1.00 78.12 90 ASP A C 1
ATOM 720 O O . ASP A 1 90 ? 17.675 -9.428 -25.854 1.00 78.12 90 ASP A O 1
ATOM 724 N N . TYR A 1 91 ? 17.236 -10.460 -23.909 1.00 72.31 91 TYR A N 1
ATOM 725 C CA . TYR A 1 91 ? 18.193 -9.682 -23.133 1.00 72.31 91 TYR A CA 1
ATOM 726 C C . TYR A 1 91 ? 19.619 -9.915 -23.656 1.00 72.31 91 TYR A C 1
ATOM 728 O O . TYR A 1 91 ? 20.119 -11.041 -23.648 1.00 72.31 91 TYR A O 1
ATOM 736 N N . GLY A 1 92 ? 20.313 -8.836 -24.029 1.00 64.81 92 GLY A N 1
ATOM 737 C CA . GLY A 1 92 ? 21.732 -8.878 -24.405 1.00 64.81 92 GLY A CA 1
ATOM 738 C C . GLY A 1 92 ? 22.027 -8.893 -25.907 1.00 64.81 92 GLY A C 1
ATOM 739 O O . GLY A 1 92 ? 23.178 -9.125 -26.284 1.00 64.81 92 GLY A O 1
ATOM 740 N N . GLU A 1 93 ? 21.039 -8.626 -26.765 1.00 72.88 93 GLU A N 1
ATOM 741 C CA . GLU A 1 93 ? 21.297 -8.249 -28.162 1.00 72.88 93 GLU A CA 1
ATOM 742 C C . GLU A 1 93 ? 22.048 -6.898 -28.237 1.00 72.88 93 GLU A C 1
ATOM 744 O O . GLU A 1 93 ? 21.843 -6.022 -27.399 1.00 72.88 93 GLU A O 1
ATOM 749 N N . GLU A 1 94 ? 22.936 -6.717 -29.229 1.00 60.03 94 GLU A N 1
ATOM 750 C CA . GLU A 1 94 ? 23.869 -5.565 -29.319 1.00 60.03 94 GLU A CA 1
ATOM 751 C C . GLU A 1 94 ? 23.186 -4.180 -29.300 1.00 60.03 94 GLU A C 1
ATOM 753 O O . GLU A 1 94 ? 23.804 -3.213 -28.855 1.00 60.03 94 GLU A O 1
ATOM 758 N N . ASP A 1 95 ? 21.920 -4.092 -29.721 1.00 62.62 95 ASP A N 1
ATOM 759 C CA . ASP A 1 95 ? 21.118 -2.857 -29.748 1.00 62.62 95 ASP A CA 1
ATOM 760 C C . ASP A 1 95 ? 20.116 -2.742 -28.574 1.00 62.62 95 ASP A C 1
ATOM 762 O O . ASP A 1 95 ? 19.325 -1.796 -28.530 1.00 62.62 95 ASP A O 1
ATOM 766 N N . ASP A 1 96 ? 20.129 -3.675 -27.615 1.00 72.06 96 ASP A N 1
ATOM 767 C CA . ASP A 1 96 ? 19.218 -3.706 -26.459 1.00 72.06 96 ASP A CA 1
ATOM 768 C C . ASP A 1 96 ? 19.877 -3.124 -25.200 1.00 72.06 96 ASP A C 1
ATOM 770 O O . ASP A 1 96 ? 19.964 -3.740 -24.134 1.00 72.06 96 ASP A O 1
ATOM 774 N N . ALA A 1 97 ? 20.420 -1.913 -25.343 1.00 81.62 97 ALA A N 1
ATOM 775 C CA . ALA A 1 97 ? 21.015 -1.201 -24.224 1.00 81.62 97 ALA A CA 1
ATOM 776 C C . ALA A 1 97 ? 19.934 -0.856 -23.189 1.00 81.62 97 ALA A C 1
ATOM 778 O O . ALA A 1 97 ? 18.952 -0.183 -23.504 1.00 81.62 97 ALA A O 1
ATOM 779 N N . LEU A 1 98 ? 20.148 -1.292 -21.945 1.00 84.12 98 LEU A N 1
ATOM 780 C CA . LEU A 1 98 ? 19.321 -0.891 -20.810 1.00 84.12 98 LEU A CA 1
ATOM 781 C C . LEU A 1 98 ? 19.334 0.640 -20.654 1.00 84.12 98 LEU A C 1
ATOM 783 O O . LEU A 1 98 ? 20.386 1.263 -20.854 1.00 84.12 98 LEU A O 1
ATOM 787 N N . PRO A 1 99 ? 18.211 1.242 -20.227 1.00 89.12 99 PRO A N 1
ATOM 788 C CA . PRO A 1 99 ? 18.189 2.653 -19.884 1.00 89.12 99 PRO A CA 1
ATOM 789 C C . PRO A 1 99 ? 19.115 2.940 -18.691 1.00 89.12 99 PRO A C 1
ATOM 791 O O . PRO A 1 99 ? 19.509 2.016 -17.958 1.00 89.12 99 PRO A O 1
ATOM 794 N N . PRO A 1 100 ? 19.458 4.220 -18.461 1.00 88.38 100 PRO A N 1
ATOM 795 C CA . PRO A 1 100 ? 20.028 4.664 -17.193 1.00 88.38 100 PRO A CA 1
ATOM 796 C C . PRO A 1 100 ? 19.254 4.067 -16.004 1.00 88.38 100 PRO A C 1
ATOM 798 O O . PRO A 1 100 ? 18.044 3.867 -16.072 1.00 88.38 100 PRO A O 1
ATOM 801 N N . GLU A 1 101 ? 19.972 3.654 -14.953 1.00 87.81 101 GLU A N 1
ATOM 802 C CA . GLU A 1 101 ? 19.402 2.978 -13.770 1.00 87.81 101 GLU A CA 1
ATOM 803 C C . GLU A 1 101 ? 18.677 1.630 -14.037 1.00 87.81 101 GLU A C 1
ATOM 805 O O . GLU A 1 101 ? 18.241 0.958 -13.096 1.00 87.81 101 GLU A O 1
ATOM 810 N N . GLY A 1 102 ? 18.621 1.153 -15.288 1.00 88.00 102 GLY A N 1
ATOM 811 C CA . GLY A 1 102 ? 17.888 -0.053 -15.683 1.00 88.00 102 GLY A CA 1
ATOM 812 C C . GLY A 1 102 ? 18.355 -1.327 -14.976 1.00 88.00 102 GLY A C 1
ATOM 813 O O . GLY A 1 102 ? 17.540 -2.187 -14.660 1.00 88.00 102 GLY A O 1
ATOM 814 N N . ASN A 1 103 ? 19.644 -1.433 -14.632 1.00 89.12 103 ASN A N 1
ATOM 815 C CA . ASN A 1 103 ? 20.163 -2.559 -13.842 1.00 89.12 103 ASN A CA 1
ATOM 816 C C . ASN A 1 103 ? 19.564 -2.624 -12.427 1.00 89.12 103 ASN A C 1
ATOM 818 O O . ASN A 1 103 ? 19.262 -3.712 -11.931 1.00 89.12 103 ASN A O 1
ATOM 822 N N . ASP A 1 104 ? 19.389 -1.478 -11.769 1.00 90.56 104 ASP A N 1
ATOM 823 C CA . ASP A 1 104 ? 18.791 -1.427 -10.435 1.00 90.56 104 ASP A CA 1
ATOM 824 C C . ASP A 1 104 ? 17.290 -1.701 -10.487 1.00 90.56 104 ASP A C 1
ATOM 826 O O . ASP A 1 104 ? 16.784 -2.467 -9.661 1.00 90.56 104 ASP A O 1
ATOM 830 N N . CYS A 1 105 ? 16.599 -1.160 -11.494 1.00 91.19 105 CYS A N 1
ATOM 831 C CA . CYS A 1 105 ? 15.185 -1.445 -11.730 1.00 91.19 105 CYS A CA 1
ATOM 832 C C . CYS A 1 105 ? 14.957 -2.937 -12.008 1.00 91.19 105 CYS A C 1
ATOM 834 O O . CYS A 1 105 ? 14.133 -3.575 -11.356 1.00 91.19 105 CYS A O 1
ATOM 836 N N . MET A 1 106 ? 15.768 -3.535 -12.880 1.00 88.62 106 MET A N 1
ATOM 837 C CA . MET A 1 106 ? 15.721 -4.963 -13.187 1.00 88.62 106 MET A CA 1
ATOM 838 C C . MET A 1 106 ? 15.968 -5.827 -11.939 1.00 88.62 106 MET A C 1
ATOM 840 O O . MET A 1 106 ? 15.253 -6.798 -11.691 1.00 88.62 106 MET A O 1
ATOM 844 N N . ARG A 1 107 ? 16.943 -5.467 -11.092 1.00 89.50 107 ARG A N 1
ATOM 845 C CA . ARG A 1 107 ? 17.197 -6.164 -9.818 1.00 89.50 107 ARG A CA 1
ATOM 846 C C . ARG A 1 107 ? 15.995 -6.089 -8.873 1.00 89.50 107 ARG A C 1
ATOM 848 O O . ARG A 1 107 ? 15.683 -7.080 -8.211 1.00 89.50 107 ARG A O 1
ATOM 855 N N . LEU A 1 108 ? 15.340 -4.934 -8.785 1.00 89.12 108 LEU A N 1
ATOM 856 C CA . LEU A 1 108 ? 14.123 -4.756 -7.992 1.00 89.12 108 LEU A CA 1
ATOM 857 C C . LEU A 1 108 ? 12.969 -5.597 -8.554 1.00 89.12 108 LEU A C 1
ATOM 859 O O . LEU A 1 108 ? 12.350 -6.339 -7.787 1.00 89.12 108 LEU A O 1
ATOM 863 N N . ALA A 1 109 ? 12.740 -5.566 -9.867 1.00 87.25 109 ALA A N 1
ATOM 864 C CA . ALA A 1 109 ? 11.727 -6.380 -10.538 1.00 87.25 109 ALA A CA 1
ATOM 865 C C . ALA A 1 109 ? 11.930 -7.879 -10.251 1.00 87.25 109 ALA A C 1
ATOM 867 O O . ALA A 1 109 ? 11.015 -8.551 -9.775 1.00 87.25 109 ALA A O 1
ATOM 868 N N . TYR A 1 110 ? 13.160 -8.393 -10.385 1.00 85.25 110 TYR A N 1
ATOM 869 C CA . TYR A 1 110 ? 13.483 -9.785 -10.041 1.00 85.25 110 TYR A CA 1
ATOM 870 C C . TYR A 1 110 ? 13.317 -10.119 -8.555 1.00 85.25 110 TYR A C 1
ATOM 872 O O . TYR A 1 110 ? 13.129 -11.283 -8.200 1.00 85.25 110 TYR A O 1
ATOM 880 N N . SER A 1 111 ? 13.361 -9.122 -7.670 1.00 84.12 111 SER A N 1
ATOM 881 C CA . SER A 1 111 ? 13.059 -9.311 -6.248 1.00 84.12 111 SER A CA 1
ATOM 882 C C . SER A 1 111 ? 11.554 -9.327 -5.933 1.00 84.12 111 SER A C 1
ATOM 884 O O . SER A 1 111 ? 11.177 -9.523 -4.776 1.00 84.12 111 SER A O 1
ATOM 886 N N . GLY A 1 112 ? 10.699 -9.151 -6.947 1.00 83.06 112 GLY A N 1
ATOM 887 C CA . GLY A 1 112 ? 9.244 -9.083 -6.818 1.00 83.06 112 GLY A CA 1
ATOM 888 C C . GLY A 1 112 ? 8.727 -7.704 -6.407 1.00 83.06 112 GLY A C 1
ATOM 889 O O . GLY A 1 112 ? 7.642 -7.616 -5.829 1.00 83.06 112 GLY A O 1
ATOM 890 N N . TYR A 1 113 ? 9.507 -6.641 -6.637 1.00 85.94 113 TYR A N 1
ATOM 891 C CA . TYR A 1 113 ? 9.030 -5.272 -6.456 1.00 85.94 113 TYR A CA 1
ATOM 892 C C . TYR A 1 113 ? 7.988 -4.932 -7.526 1.00 85.94 113 TYR A C 1
ATOM 894 O O . TYR A 1 113 ? 8.198 -5.183 -8.709 1.00 85.94 113 TYR A O 1
ATOM 902 N N . ASP A 1 114 ? 6.875 -4.363 -7.076 1.00 86.44 114 ASP A N 1
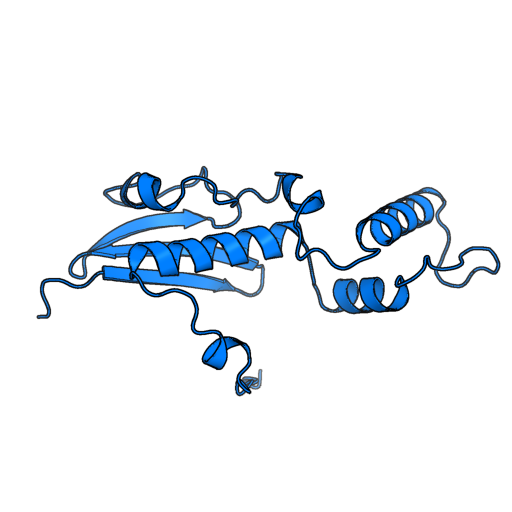ATOM 903 C CA . ASP A 1 114 ? 5.702 -4.019 -7.875 1.00 86.44 114 ASP A CA 1
ATOM 904 C C . ASP A 1 114 ? 5.150 -2.689 -7.327 1.00 86.44 114 ASP A C 1
ATOM 906 O O . ASP A 1 114 ? 4.612 -2.685 -6.210 1.00 86.44 114 ASP A O 1
ATOM 910 N N . PRO A 1 115 ? 5.350 -1.547 -8.019 1.00 88.81 115 PRO A N 1
ATOM 911 C CA . PRO A 1 115 ? 4.976 -0.234 -7.497 1.00 88.81 115 PRO A CA 1
ATOM 912 C C . PRO A 1 115 ? 3.497 -0.087 -7.099 1.00 88.81 115 PRO A C 1
ATOM 914 O O . PRO A 1 115 ? 3.269 0.334 -5.963 1.00 88.81 115 PRO A O 1
ATOM 917 N N . PRO A 1 116 ? 2.487 -0.475 -7.912 1.00 88.06 116 PRO A N 1
ATOM 918 C CA . PRO A 1 116 ? 1.086 -0.387 -7.486 1.00 88.06 116 PRO A CA 1
ATOM 919 C C . PRO A 1 116 ? 0.826 -1.120 -6.164 1.00 88.06 116 PRO A C 1
ATOM 921 O O . PRO A 1 116 ? 0.178 -0.595 -5.250 1.00 88.06 116 PRO A O 1
ATOM 924 N N . ARG A 1 117 ? 1.401 -2.315 -5.998 1.00 86.00 117 ARG A N 1
ATOM 925 C CA . ARG A 1 117 ? 1.309 -3.077 -4.747 1.00 86.00 117 ARG A CA 1
ATOM 926 C C . ARG A 1 117 ? 2.070 -2.415 -3.601 1.00 86.00 117 ARG A C 1
ATOM 928 O O . ARG A 1 117 ? 1.581 -2.429 -2.471 1.00 86.00 117 ARG A O 1
ATOM 935 N N . ALA A 1 118 ? 3.236 -1.827 -3.859 1.00 84.75 118 ALA A N 1
ATOM 936 C CA . ALA A 1 118 ? 3.981 -1.067 -2.860 1.00 84.75 118 ALA A CA 1
ATOM 937 C C . ALA A 1 118 ? 3.163 0.136 -2.353 1.00 84.75 118 ALA A C 1
ATOM 939 O O . ALA A 1 118 ? 3.037 0.313 -1.141 1.00 84.75 118 ALA A O 1
ATOM 940 N N . THR A 1 119 ? 2.516 0.888 -3.248 1.00 87.50 119 THR A N 1
ATOM 941 C CA . THR A 1 119 ? 1.623 2.005 -2.903 1.00 87.50 119 THR A CA 1
ATOM 942 C C . THR A 1 119 ? 0.431 1.543 -2.050 1.00 87.50 119 THR A C 1
ATOM 944 O O . THR A 1 119 ? 0.096 2.190 -1.050 1.00 87.50 119 THR A O 1
ATOM 947 N N . CYS A 1 120 ? -0.170 0.391 -2.369 1.00 87.06 120 CYS A N 1
ATOM 948 C CA . CYS A 1 120 ? -1.236 -0.221 -1.564 1.00 87.06 120 CYS A CA 1
ATOM 949 C C . CYS A 1 120 ? -0.775 -0.552 -0.133 1.00 87.06 120 CYS A C 1
ATOM 951 O O . CYS A 1 120 ? -1.461 -0.255 0.850 1.00 87.06 120 CYS A O 1
ATOM 953 N N . ILE A 1 121 ? 0.424 -1.126 0.004 1.00 84.56 121 ILE A N 1
ATOM 954 C CA . ILE A 1 121 ? 1.028 -1.457 1.302 1.00 84.56 121 ILE A CA 1
ATOM 955 C C . ILE A 1 121 ? 1.319 -0.183 2.111 1.00 84.56 121 ILE A C 1
ATOM 957 O O . ILE A 1 121 ? 0.958 -0.107 3.288 1.00 84.56 121 ILE A O 1
ATOM 961 N N . THR A 1 122 ? 1.914 0.839 1.493 1.00 86.25 122 THR A N 1
ATOM 962 C CA . THR A 1 122 ? 2.182 2.137 2.137 1.00 86.25 122 THR A 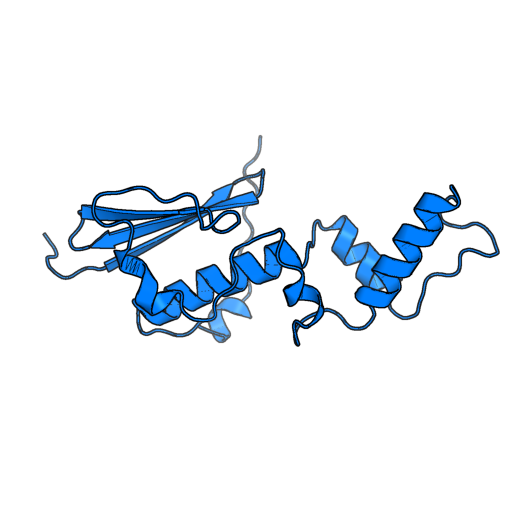CA 1
ATOM 963 C C . THR A 1 122 ? 0.894 2.784 2.646 1.00 86.25 122 THR A C 1
ATOM 965 O O . THR A 1 122 ? 0.847 3.295 3.770 1.00 86.25 122 THR A O 1
ATOM 968 N N . SER A 1 123 ? -0.185 2.705 1.866 1.00 88.56 123 SER A N 1
ATOM 969 C CA . SER A 1 123 ? -1.514 3.175 2.260 1.00 88.56 123 SER A CA 1
ATOM 970 C C . SER A 1 123 ? -2.079 2.402 3.451 1.00 88.56 123 SER A C 1
ATOM 972 O O . SER A 1 123 ? -2.526 3.018 4.420 1.00 88.56 123 SER A O 1
ATOM 974 N N . ALA A 1 124 ? -2.003 1.068 3.442 1.00 88.88 124 ALA A N 1
ATOM 975 C CA . ALA A 1 124 ? -2.455 0.232 4.558 1.00 88.88 124 ALA A CA 1
ATOM 976 C C . ALA A 1 124 ? -1.751 0.606 5.860 1.00 88.88 124 ALA A C 1
ATOM 978 O O . ALA A 1 124 ? -2.377 0.754 6.911 1.00 88.88 124 ALA A O 1
ATOM 979 N N . LEU A 1 125 ? -0.446 0.825 5.787 1.00 86.38 125 LEU A N 1
ATOM 980 C CA . LEU A 1 125 ? 0.334 1.132 6.967 1.00 86.38 125 LEU A CA 1
ATOM 981 C C . LEU A 1 125 ? 0.157 2.592 7.427 1.00 86.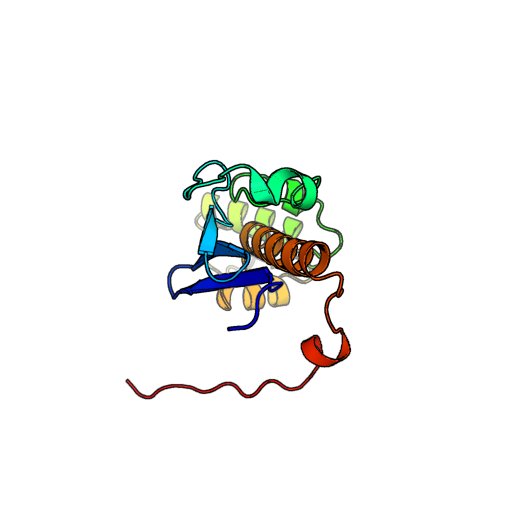38 125 LEU A C 1
ATOM 983 O O . LEU A 1 125 ? 0.113 2.865 8.627 1.00 86.38 125 LEU A O 1
ATOM 987 N N . THR A 1 126 ? -0.065 3.526 6.499 1.00 88.81 126 THR A N 1
ATOM 988 C CA . THR A 1 126 ? -0.482 4.899 6.829 1.00 88.81 126 THR A CA 1
ATOM 989 C C . THR A 1 126 ? -1.838 4.904 7.538 1.00 88.81 126 THR A C 1
ATOM 991 O O . THR A 1 126 ? -2.017 5.620 8.525 1.00 88.81 126 THR A O 1
ATOM 994 N N . LEU A 1 127 ? -2.789 4.072 7.099 1.00 90.44 127 LEU A N 1
ATOM 995 C CA . LEU A 1 127 ? -4.074 3.891 7.779 1.00 90.44 127 LEU A CA 1
ATOM 996 C C . LEU A 1 127 ? -3.881 3.386 9.210 1.00 90.44 127 LEU A C 1
ATOM 998 O O . LEU A 1 127 ? -4.497 3.929 10.130 1.00 90.44 127 LEU A O 1
ATOM 1002 N N . VAL A 1 128 ? -3.004 2.395 9.415 1.00 88.00 128 VAL A N 1
ATOM 1003 C CA . VAL A 1 128 ? -2.646 1.909 10.758 1.00 88.00 128 VAL A CA 1
ATOM 1004 C C . VAL A 1 128 ? -2.169 3.060 11.635 1.00 88.00 128 VAL A C 1
ATOM 1006 O O . VAL A 1 128 ? -2.637 3.202 12.771 1.00 88.00 128 VAL A O 1
ATOM 1009 N N . GLY A 1 129 ? -1.314 3.932 11.103 1.00 87.12 129 GLY A N 1
ATOM 1010 C CA . GLY A 1 129 ? -0.845 5.087 11.854 1.00 87.12 129 GLY A CA 1
ATOM 1011 C C . GLY A 1 129 ? -1.958 6.075 12.209 1.00 87.12 129 GLY A C 1
ATOM 1012 O O . GLY A 1 129 ? -2.068 6.501 13.361 1.00 87.12 129 GLY A O 1
ATOM 1013 N N . ARG A 1 130 ? -2.867 6.361 11.267 1.00 90.44 130 ARG A N 1
ATOM 1014 C CA . ARG A 1 130 ? -4.029 7.238 11.500 1.00 90.44 130 ARG A CA 1
ATOM 1015 C C . ARG A 1 130 ? -4.983 6.689 12.566 1.00 90.44 130 ARG A C 1
ATOM 1017 O O . ARG A 1 130 ? -5.471 7.452 13.397 1.00 90.44 130 ARG A O 1
ATOM 1024 N N . VAL A 1 131 ? -5.249 5.382 12.569 1.00 88.50 131 VAL A N 1
ATOM 1025 C CA . VAL A 1 131 ? -6.164 4.745 13.537 1.00 88.50 131 VAL A CA 1
ATOM 1026 C C . VAL A 1 131 ? -5.557 4.684 14.937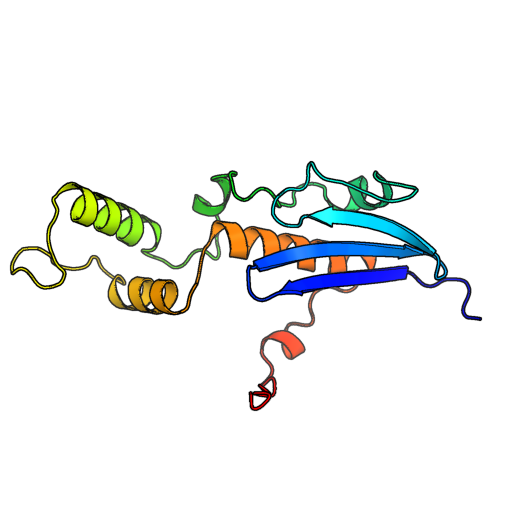 1.00 88.50 131 VAL A C 1
ATOM 1028 O O . VAL A 1 131 ? -6.271 4.859 15.929 1.00 88.50 131 VAL A O 1
ATOM 1031 N N . THR A 1 132 ? -4.252 4.426 15.024 1.00 83.88 132 THR A N 1
ATOM 1032 C CA . THR A 1 132 ? -3.533 4.271 16.298 1.00 83.88 132 THR A CA 1
ATOM 1033 C C . THR A 1 132 ? -3.017 5.592 16.870 1.00 83.88 132 THR A C 1
ATOM 1035 O O . THR A 1 132 ? -2.630 5.634 18.038 1.00 83.88 132 THR A O 1
ATOM 1038 N N . GLY A 1 133 ? -3.016 6.668 16.076 1.00 85.50 133 GLY A N 1
ATOM 1039 C CA . GLY A 1 133 ? -2.418 7.953 16.443 1.00 85.50 133 GLY A CA 1
ATOM 1040 C C . GLY A 1 133 ? -0.893 7.896 16.559 1.00 85.50 133 GLY A C 1
ATOM 1041 O O . GLY A 1 133 ? -0.299 8.750 17.212 1.00 85.50 133 GLY A O 1
ATOM 1042 N N . ARG A 1 134 ? -0.260 6.871 15.980 1.00 78.31 134 ARG A N 1
ATOM 1043 C CA . ARG A 1 134 ? 1.190 6.682 15.969 1.00 78.31 134 ARG A CA 1
ATOM 1044 C C . ARG A 1 134 ? 1.641 6.612 14.528 1.00 78.31 134 ARG A C 1
ATOM 1046 O O . ARG A 1 134 ? 1.299 5.667 13.831 1.00 78.31 134 ARG A O 1
ATOM 1053 N N . GLU A 1 135 ? 2.402 7.598 14.078 1.00 74.38 135 GLU A N 1
ATOM 1054 C CA . GLU A 1 135 ? 3.095 7.443 12.804 1.00 74.38 135 GLU A CA 1
ATOM 1055 C C . GLU A 1 135 ? 4.060 6.259 12.863 1.00 74.38 135 GLU A C 1
ATOM 1057 O O . GLU A 1 135 ? 4.414 5.763 13.939 1.00 74.38 135 GLU A O 1
ATOM 1062 N N . PHE A 1 136 ? 4.471 5.805 11.684 1.00 69.12 136 PHE A N 1
ATOM 1063 C CA . PHE A 1 136 ? 5.535 4.830 11.575 1.00 69.12 136 PHE A CA 1
ATOM 1064 C C . PHE A 1 136 ? 6.745 5.237 12.393 1.00 69.12 136 PHE A C 1
ATOM 1066 O O . PHE A 1 136 ? 7.305 6.321 12.221 1.00 69.12 136 PHE A O 1
ATOM 1073 N N . ASP A 1 137 ? 7.192 4.306 13.223 1.00 69.00 137 ASP A N 1
ATOM 1074 C CA . ASP A 1 137 ? 8.481 4.424 13.863 1.00 69.00 137 ASP A CA 1
ATOM 1075 C C . ASP A 1 137 ? 9.566 4.248 12.788 1.00 69.00 137 ASP A C 1
ATOM 1077 O O . ASP A 1 137 ? 9.869 3.139 12.336 1.00 69.00 137 ASP A O 1
ATOM 1081 N N . ARG A 1 138 ? 10.109 5.379 12.319 1.00 69.31 138 ARG A N 1
ATOM 1082 C CA . ARG A 1 138 ? 11.209 5.405 11.348 1.00 69.31 138 ARG A CA 1
ATOM 1083 C C . ARG A 1 138 ? 12.449 4.700 11.882 1.00 69.31 138 ARG A C 1
ATOM 1085 O O . ARG A 1 138 ? 13.195 4.151 11.077 1.00 69.31 138 ARG A O 1
ATOM 1092 N N . GLU A 1 139 ? 12.692 4.715 13.191 1.00 72.31 139 GLU A N 1
ATOM 1093 C CA . GLU A 1 139 ? 13.825 3.992 13.772 1.00 72.31 139 GLU A CA 1
ATOM 1094 C C . GLU A 1 139 ? 13.593 2.487 13.685 1.00 72.31 139 GLU A C 1
ATOM 1096 O O . GLU A 1 139 ? 14.509 1.752 13.324 1.00 72.31 139 GLU A O 1
ATOM 1101 N N . TRP A 1 140 ? 12.358 2.031 13.924 1.00 73.50 140 TRP A N 1
ATOM 1102 C CA . TRP A 1 140 ? 11.993 0.631 13.731 1.00 73.50 140 TRP A CA 1
ATOM 1103 C C . TRP A 1 140 ? 12.155 0.204 12.270 1.00 73.50 140 TRP A C 1
ATOM 1105 O O . TRP A 1 140 ? 12.856 -0.768 12.033 1.00 73.50 140 TRP A O 1
ATOM 1115 N N . MET A 1 141 ? 11.590 0.941 11.303 1.00 71.12 141 MET A N 1
ATOM 1116 C CA . MET A 1 141 ? 11.659 0.606 9.864 1.00 71.12 141 MET A CA 1
ATOM 1117 C C . MET A 1 141 ? 13.086 0.573 9.302 1.00 71.12 141 MET A C 1
ATOM 1119 O O . MET A 1 141 ? 13.383 -0.217 8.411 1.00 71.12 141 MET A O 1
ATOM 1123 N N . ASN A 1 142 ? 13.960 1.449 9.802 1.00 72.56 142 ASN A N 1
ATOM 1124 C CA . ASN A 1 142 ? 15.374 1.485 9.417 1.00 72.56 142 ASN A CA 1
ATOM 1125 C C . ASN A 1 142 ? 16.244 0.557 10.284 1.00 72.56 142 ASN A C 1
ATOM 1127 O O . ASN A 1 142 ? 17.464 0.505 10.116 1.00 72.56 142 ASN A O 1
ATOM 1131 N N . GLY A 1 143 ? 15.632 -0.148 11.235 1.00 74.44 143 GLY A N 1
ATOM 1132 C CA . GLY A 1 143 ? 16.293 -1.100 12.106 1.00 74.44 143 GLY A CA 1
ATOM 1133 C C . GLY A 1 143 ? 16.654 -2.394 11.379 1.00 74.44 143 GLY A C 1
ATOM 1134 O O . GLY A 1 143 ? 16.099 -2.759 10.344 1.00 74.44 143 GLY A O 1
ATOM 1135 N N . ILE A 1 144 ? 17.598 -3.141 11.947 1.00 80.06 144 ILE A N 1
ATOM 1136 C CA . ILE A 1 144 ? 17.922 -4.480 11.452 1.00 80.06 144 ILE A CA 1
ATOM 1137 C C . ILE A 1 144 ? 16.839 -5.441 11.945 1.00 80.06 144 ILE A C 1
ATOM 1139 O O . ILE A 1 144 ? 16.770 -5.758 13.134 1.00 80.06 144 ILE A O 1
ATOM 1143 N N . HIS A 1 145 ? 16.008 -5.927 11.025 1.00 70.19 145 HIS A N 1
ATOM 1144 C CA . HIS A 1 145 ? 14.983 -6.917 11.335 1.00 70.19 145 HIS A CA 1
ATOM 1145 C C . HIS A 1 145 ? 15.516 -8.343 11.142 1.00 70.19 145 HIS A C 1
ATOM 1147 O O . HIS A 1 145 ? 16.041 -8.666 10.072 1.00 70.19 145 HIS A O 1
ATOM 1153 N N . PRO A 1 146 ? 15.371 -9.234 12.137 1.00 68.75 146 PRO A N 1
ATOM 1154 C CA . PRO A 1 146 ? 15.734 -10.631 11.967 1.00 68.75 146 PRO A CA 1
ATOM 1155 C C . PRO A 1 146 ? 14.788 -11.299 10.960 1.00 68.75 146 PRO A C 1
ATOM 1157 O O . PRO A 1 146 ? 13.574 -11.342 11.153 1.00 68.75 146 PRO A O 1
ATOM 1160 N N . ARG A 1 147 ? 15.353 -11.849 9.881 1.00 60.34 147 ARG A N 1
ATOM 1161 C CA . ARG A 1 147 ? 14.634 -12.717 8.945 1.00 60.34 147 ARG A CA 1
ATOM 1162 C C . ARG A 1 147 ? 14.747 -14.158 9.426 1.00 60.34 147 ARG A C 1
ATOM 1164 O O . ARG A 1 147 ? 15.840 -14.718 9.448 1.00 60.34 147 ARG A O 1
ATOM 1171 N N . TYR A 1 148 ? 13.616 -14.768 9.755 1.00 59.81 148 TYR A N 1
ATOM 1172 C CA . TYR A 1 148 ? 13.548 -16.196 10.049 1.00 59.81 148 TYR A CA 1
ATOM 1173 C C . TYR A 1 148 ? 13.095 -16.946 8.799 1.00 59.81 148 TYR A C 1
ATOM 1175 O O . TYR A 1 148 ? 12.084 -16.602 8.192 1.00 59.81 148 TYR A O 1
ATOM 1183 N N . VAL A 1 149 ? 13.858 -17.962 8.404 1.00 65.38 149 VAL A N 1
ATOM 1184 C CA 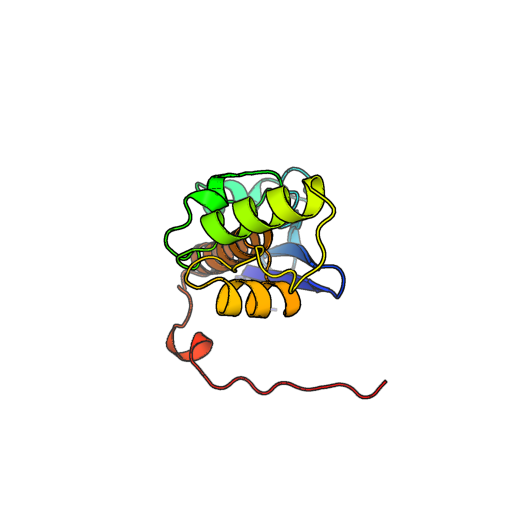. VAL A 1 149 ? 13.451 -18.917 7.371 1.00 65.38 149 VAL A CA 1
ATOM 1185 C C . VAL A 1 149 ? 12.981 -20.165 8.103 1.00 65.38 149 VAL A C 1
ATOM 1187 O O . VAL A 1 149 ? 13.762 -20.780 8.827 1.00 65.38 149 VAL A O 1
ATOM 1190 N N . LEU A 1 150 ? 11.701 -20.507 7.964 1.00 48.62 150 LEU A N 1
ATOM 1191 C CA . LEU A 1 150 ? 11.192 -21.782 8.459 1.00 48.62 150 LEU A CA 1
ATOM 1192 C C . LEU A 1 150 ? 11.655 -22.883 7.488 1.00 48.62 150 LEU A C 1
ATOM 1194 O O . LEU A 1 150 ? 11.426 -22.733 6.286 1.00 48.62 150 LEU A O 1
ATOM 1198 N N . PRO A 1 151 ? 12.336 -23.943 7.959 1.00 48.03 151 PRO A N 1
ATOM 1199 C CA . PRO A 1 151 ? 12.675 -25.076 7.107 1.00 48.03 151 PRO A CA 1
ATOM 1200 C C . PRO A 1 151 ? 11.389 -25.791 6.671 1.00 48.03 151 PRO A C 1
ATOM 1202 O O . PRO A 1 151 ? 10.512 -26.034 7.504 1.00 48.03 151 PRO A O 1
ATOM 1205 N N . GLY A 1 152 ? 11.283 -26.058 5.367 1.00 50.22 152 GLY A N 1
ATOM 1206 C CA . GLY A 1 152 ? 10.210 -26.858 4.766 1.00 50.22 152 GLY A CA 1
ATOM 1207 C C . GLY A 1 152 ? 10.403 -28.354 4.959 1.00 50.22 152 GLY A C 1
ATOM 1208 O O . GLY A 1 152 ? 11.547 -28.772 5.256 1.00 50.22 152 GLY A O 1
#

Radius of gyration: 19.39 Å; chains: 1; bounding box: 44×38×60 Å